Protein AF-A0A7U9T0V7-F1 (afdb_monomer)

Foldseek 3Di:
DDDQDEDPDLVVLVVLLVVLVVCLVPPPDPVVNVVSVVNNVVSVCVNVVND

Solvent-accessible surface area (backbone atoms only — not comparable to full-atom values): 3086 Å² total; per-residue (Å²): 133,86,82,77,82,76,63,87,48,66,68,58,40,51,52,50,45,53,50,41,54,51,46,51,71,72,51,85,48,70,68,60,33,53,53,40,53,55,44,40,53,53,51,52,29,47,75,73,70,73,101

Structure (mmCIF, N/CA/C/O backbone):
data_AF-A0A7U9T0V7-F1
#
_entry.id   AF-A0A7U9T0V7-F1
#
loop_
_atom_site.group_PDB
_atom_site.id
_atom_site.type_symbol
_atom_site.label_atom_id
_atom_site.label_alt_id
_atom_site.label_comp_id
_atom_site.label_asym_id
_atom_site.label_entity_id
_atom_site.label_seq_id
_atom_site.pdbx_PDB_ins_code
_atom_site.Cartn_x
_atom_site.Cartn_y
_atom_site.Cartn_z
_atom_site.occupancy
_atom_site.B_iso_or_equiv
_atom_site.auth_seq_id
_atom_site.auth_comp_id
_atom_site.auth_asym_id
_atom_site.auth_atom_id
_atom_site.pdbx_PDB_model_num
ATOM 1 N N . MET A 1 1 ? -1.563 15.841 -10.256 1.00 60.84 1 MET A N 1
ATOM 2 C CA . MET A 1 1 ? -1.413 14.922 -9.107 1.00 60.84 1 MET A CA 1
ATOM 3 C C . MET A 1 1 ? -2.773 14.325 -8.804 1.00 60.84 1 MET A C 1
ATOM 5 O O . MET A 1 1 ? -3.732 15.082 -8.696 1.00 60.84 1 MET A O 1
ATOM 9 N N . LEU A 1 2 ? -2.875 12.997 -8.751 1.00 76.62 2 LEU A N 1
ATOM 10 C CA . LEU A 1 2 ? -4.124 12.314 -8.411 1.00 76.62 2 LEU A CA 1
ATOM 11 C C . LEU A 1 2 ? -4.474 12.579 -6.941 1.00 76.62 2 LEU A C 1
ATOM 13 O O . LEU A 1 2 ? -3.589 12.622 -6.087 1.00 76.62 2 LEU A O 1
ATOM 17 N N . LYS A 1 3 ? -5.760 12.779 -6.648 1.00 82.56 3 LYS A N 1
ATOM 18 C CA . LYS A 1 3 ? -6.249 12.944 -5.277 1.00 82.56 3 LYS A CA 1
ATOM 19 C C . LYS A 1 3 ? -6.501 11.562 -4.682 1.00 82.56 3 LYS A C 1
ATOM 21 O O . LYS A 1 3 ? -7.294 10.802 -5.229 1.00 82.56 3 LYS A O 1
ATOM 26 N N . VAL A 1 4 ? -5.842 11.255 -3.568 1.00 86.38 4 VAL A N 1
ATOM 27 C CA . VAL A 1 4 ? -6.065 10.007 -2.829 1.00 86.38 4 VAL A CA 1
ATOM 28 C C . VAL A 1 4 ? -7.388 10.127 -2.080 1.00 86.38 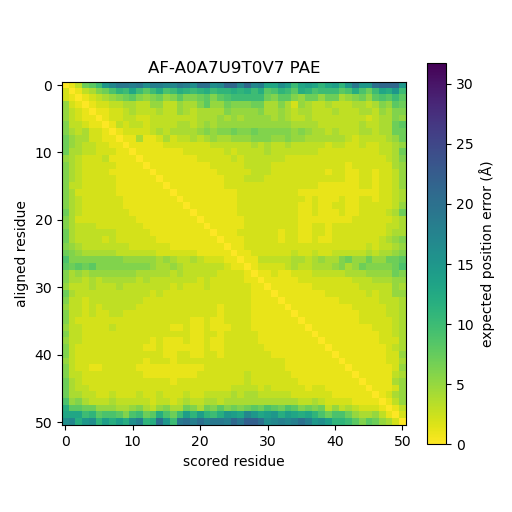4 VAL A C 1
ATOM 30 O O . VAL A 1 4 ? -7.568 11.033 -1.265 1.00 86.38 4 VAL A O 1
ATOM 33 N N . GLU A 1 5 ? -8.330 9.239 -2.377 1.00 88.69 5 GLU A N 1
ATOM 34 C CA . GLU A 1 5 ? -9.567 9.122 -1.612 1.00 88.69 5 GLU A CA 1
ATOM 35 C C . GLU A 1 5 ? -9.325 8.218 -0.405 1.00 8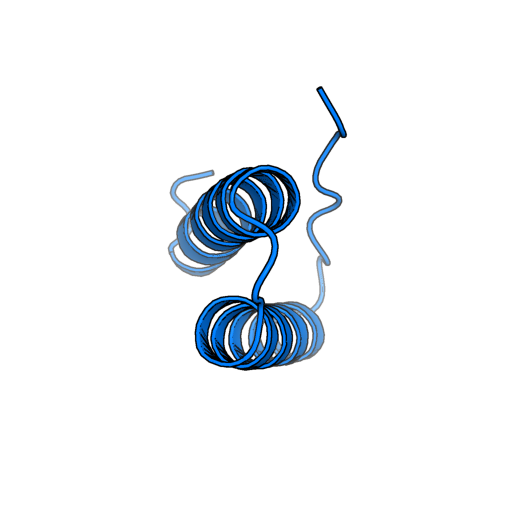8.69 5 GLU A C 1
ATOM 37 O O . GLU A 1 5 ? -8.852 7.094 -0.550 1.00 88.69 5 GLU A O 1
ATOM 42 N N . ILE A 1 6 ? -9.641 8.718 0.788 1.00 89.62 6 ILE A N 1
ATOM 43 C CA . ILE A 1 6 ? -9.413 8.003 2.043 1.00 89.62 6 ILE A CA 1
ATOM 44 C C . ILE A 1 6 ? -10.733 7.359 2.483 1.00 89.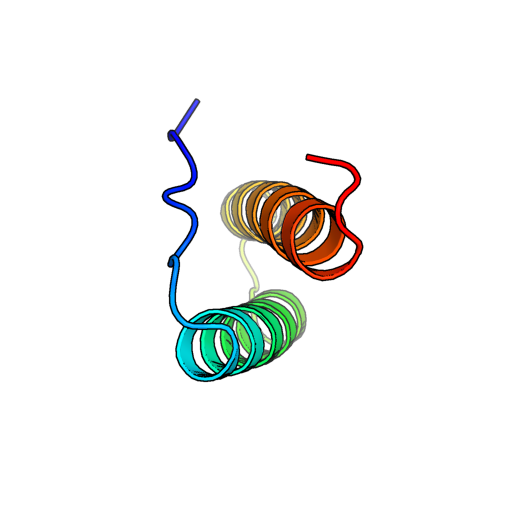62 6 ILE A C 1
ATOM 46 O O . ILE A 1 6 ? -11.681 8.081 2.815 1.00 89.62 6 ILE A O 1
ATOM 50 N N . PRO A 1 7 ? -10.831 6.017 2.519 1.00 90.00 7 PRO A N 1
ATOM 51 C CA . PRO A 1 7 ? -12.014 5.351 3.041 1.00 90.00 7 PRO A CA 1
ATOM 52 C C . PRO A 1 7 ? -12.239 5.688 4.515 1.00 90.00 7 PRO A C 1
ATOM 54 O O . PRO A 1 7 ? -11.324 5.624 5.331 1.00 90.00 7 PRO A O 1
ATOM 57 N N . LYS A 1 8 ? -13.496 5.957 4.882 1.00 89.12 8 LYS A N 1
ATOM 58 C CA . LYS A 1 8 ? -13.900 6.130 6.292 1.00 89.12 8 LYS A CA 1
ATOM 59 C C . LYS A 1 8 ? -13.911 4.813 7.073 1.00 89.12 8 LYS A C 1
ATOM 61 O O . LYS A 1 8 ? -13.804 4.806 8.295 1.00 89.12 8 LYS A O 1
ATOM 66 N N . ASP A 1 9 ? -14.080 3.699 6.367 1.00 94.44 9 ASP A N 1
ATOM 67 C CA . ASP A 1 9 ? -14.063 2.360 6.945 1.00 94.44 9 ASP A CA 1
ATOM 68 C C . ASP A 1 9 ? -12.614 1.896 7.131 1.00 94.44 9 ASP A C 1
ATOM 70 O O . ASP A 1 9 ? -11.877 1.704 6.162 1.00 94.44 9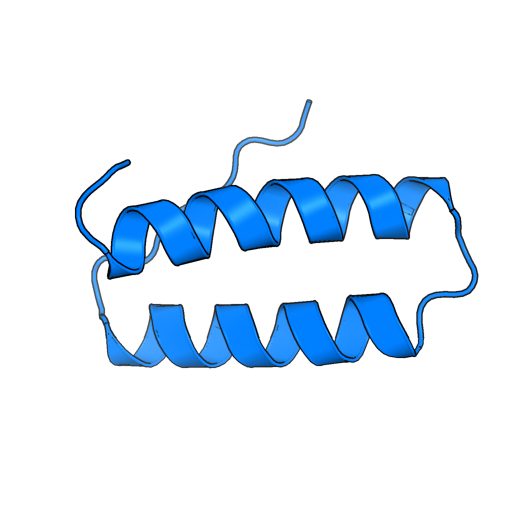 ASP A O 1
ATOM 74 N N . ARG A 1 10 ? -12.219 1.676 8.390 1.00 92.25 10 ARG A N 1
ATOM 75 C CA . ARG A 1 10 ? -10.872 1.218 8.756 1.00 92.25 10 ARG A CA 1
ATOM 76 C C . ARG A 1 10 ? -10.494 -0.129 8.144 1.00 92.25 10 ARG A C 1
ATOM 78 O O . ARG A 1 10 ? -9.316 -0.346 7.874 1.00 92.25 10 ARG A O 1
ATOM 85 N N . ASN A 1 11 ? -11.447 -1.031 7.920 1.00 95.06 11 ASN A N 1
ATOM 86 C CA . ASN A 1 11 ? -11.157 -2.316 7.288 1.00 95.06 11 ASN A CA 1
ATOM 87 C C . ASN A 1 11 ? -10.860 -2.130 5.799 1.00 95.06 11 ASN A C 1
ATOM 89 O O . ASN A 1 11 ? -9.890 -2.697 5.301 1.00 95.06 11 ASN A O 1
ATOM 93 N N . LYS A 1 12 ? -11.626 -1.272 5.113 1.00 94.62 12 LYS A N 1
ATOM 94 C CA . LYS A 1 12 ? -11.342 -0.903 3.717 1.00 94.62 12 LYS A CA 1
ATOM 95 C C . LYS A 1 12 ? -10.005 -0.180 3.587 1.00 94.62 12 LYS A C 1
ATOM 97 O O . LYS A 1 12 ? -9.245 -0.481 2.675 1.00 94.62 12 LYS A O 1
ATOM 102 N N . LEU A 1 13 ? -9.696 0.717 4.524 1.00 94.81 13 LEU A N 1
ATOM 103 C CA . LEU A 1 13 ? -8.414 1.415 4.569 1.00 94.81 13 LEU A CA 1
ATOM 104 C C . LEU A 1 13 ? -7.241 0.428 4.691 1.00 94.81 13 LEU A C 1
ATOM 106 O O . LEU A 1 13 ? -6.303 0.496 3.904 1.00 94.81 13 LEU A O 1
ATOM 110 N N . LYS A 1 14 ? -7.326 -0.548 5.607 1.00 96.25 14 LYS A N 1
ATOM 111 C CA . LYS A 1 14 ? -6.320 -1.618 5.733 1.00 96.25 14 LYS A CA 1
ATOM 112 C C . LYS A 1 14 ? -6.175 -2.443 4.454 1.00 96.25 14 LYS A C 1
ATOM 114 O O . LYS A 1 14 ? -5.056 -2.699 4.026 1.00 96.25 14 LYS A O 1
ATOM 119 N N . GLN A 1 15 ? -7.288 -2.843 3.838 1.00 96.69 15 GLN A N 1
ATOM 120 C CA . GLN A 1 15 ? -7.263 -3.615 2.591 1.00 96.69 15 GLN A CA 1
ATOM 121 C C . GLN A 1 15 ? -6.577 -2.847 1.455 1.00 96.69 15 GLN A C 1
ATOM 123 O O . GLN A 1 15 ? -5.795 -3.431 0.711 1.00 96.69 15 GLN A O 1
ATOM 128 N N . GLN A 1 16 ? -6.826 -1.541 1.342 1.00 96.06 16 GLN A N 1
ATOM 129 C CA . GLN A 1 16 ? -6.179 -0.699 0.335 1.00 96.06 16 GLN A CA 1
ATOM 130 C C . GLN A 1 16 ? -4.683 -0.502 0.596 1.00 96.06 16 GLN A C 1
ATOM 132 O O . GLN A 1 16 ? -3.902 -0.527 -0.351 1.00 96.06 16 GLN A O 1
ATOM 137 N N . ILE A 1 17 ? -4.277 -0.352 1.860 1.00 96.69 17 ILE A N 1
ATOM 138 C CA . ILE A 1 17 ? -2.860 -0.285 2.251 1.00 96.69 17 ILE A CA 1
ATOM 139 C C . ILE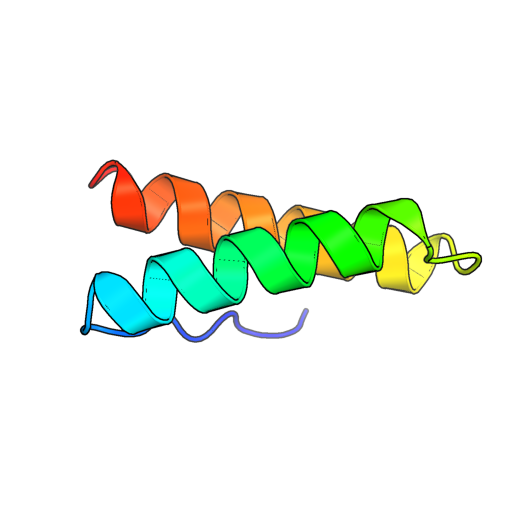 A 1 17 ? -2.130 -1.563 1.825 1.00 96.69 17 ILE A C 1
ATOM 141 O O . ILE A 1 17 ? -1.094 -1.488 1.168 1.00 96.69 17 ILE A O 1
ATOM 145 N N . GLU A 1 18 ? -2.683 -2.735 2.140 1.00 97.50 18 GLU A N 1
ATOM 146 C CA . GLU A 1 18 ? -2.069 -4.017 1.771 1.00 97.50 18 GLU A CA 1
ATOM 147 C C . GLU A 1 18 ? -2.045 -4.233 0.250 1.00 97.50 18 GLU A C 1
ATOM 149 O O . GLU A 1 18 ? -1.033 -4.679 -0.294 1.00 97.50 18 GLU A O 1
ATOM 154 N N . ALA A 1 19 ? -3.110 -3.845 -0.459 1.00 96.31 19 ALA A N 1
ATOM 155 C CA . ALA A 1 19 ? -3.142 -3.895 -1.919 1.00 96.31 19 ALA A CA 1
ATOM 156 C C . ALA A 1 19 ? -2.055 -3.007 -2.549 1.00 96.31 19 ALA A C 1
ATOM 158 O O . ALA A 1 19 ? -1.327 -3.469 -3.426 1.00 96.31 19 ALA A O 1
ATOM 159 N N . LEU A 1 20 ? -1.892 -1.769 -2.068 1.00 96.06 20 LEU A N 1
ATOM 160 C CA . LEU A 1 20 ? -0.858 -0.852 -2.559 1.00 96.06 20 LEU A CA 1
ATOM 161 C C . LEU A 1 20 ? 0.552 -1.364 -2.266 1.00 96.06 20 LEU A C 1
ATOM 163 O O . LEU A 1 20 ? 1.420 -1.261 -3.128 1.00 96.06 20 LEU A O 1
ATOM 167 N N . ARG A 1 21 ? 0.790 -1.953 -1.087 1.00 97.38 21 ARG A N 1
ATOM 168 C CA . ARG A 1 21 ? 2.080 -2.582 -0.754 1.00 97.38 21 ARG A CA 1
ATOM 169 C C . ARG A 1 21 ? 2.428 -3.700 -1.730 1.00 97.38 21 ARG A C 1
ATOM 171 O O . ARG A 1 21 ? 3.564 -3.764 -2.196 1.00 97.38 21 ARG A O 1
ATOM 178 N N . TYR A 1 22 ? 1.454 -4.546 -2.065 1.00 97.25 22 TYR A N 1
ATOM 179 C CA . TYR A 1 22 ? 1.646 -5.581 -3.075 1.00 97.25 22 TYR A CA 1
ATOM 180 C C . TYR A 1 22 ? 1.915 -4.980 -4.458 1.00 97.25 22 TYR A C 1
ATOM 182 O O . TYR A 1 22 ? 2.858 -5.406 -5.118 1.00 97.25 22 TYR A O 1
ATOM 190 N N . GLN A 1 23 ? 1.148 -3.966 -4.874 1.00 95.12 23 GLN A N 1
ATOM 191 C CA . GLN A 1 23 ? 1.360 -3.288 -6.155 1.00 95.12 23 GLN A CA 1
ATOM 192 C C . GLN A 1 23 ? 2.775 -2.714 -6.246 1.00 95.12 23 GLN A C 1
ATOM 194 O O . GLN A 1 23 ? 3.492 -3.079 -7.161 1.00 95.12 23 GLN A O 1
ATOM 199 N N . ILE A 1 24 ? 3.232 -1.949 -5.252 1.00 96.50 24 ILE A N 1
ATOM 200 C CA . ILE A 1 24 ? 4.593 -1.376 -5.200 1.00 96.50 24 ILE A CA 1
ATOM 201 C C . ILE A 1 24 ? 5.689 -2.448 -5.310 1.00 96.50 24 ILE A C 1
ATOM 203 O O . ILE A 1 24 ? 6.755 -2.181 -5.869 1.00 96.50 24 ILE A O 1
ATOM 207 N N . LEU A 1 25 ? 5.453 -3.640 -4.751 1.00 96.31 25 LEU A N 1
ATOM 208 C CA . LEU A 1 25 ? 6.404 -4.751 -4.796 1.00 96.31 25 LEU A CA 1
ATOM 209 C C . LEU A 1 25 ? 6.543 -5.342 -6.205 1.00 96.31 25 LEU A C 1
ATOM 211 O O . LEU A 1 25 ? 7.648 -5.720 -6.590 1.00 96.31 25 LEU A O 1
ATOM 215 N N . VAL A 1 26 ? 5.437 -5.457 -6.943 1.00 95.81 26 VAL A N 1
ATOM 216 C CA . VAL A 1 26 ? 5.406 -6.085 -8.277 1.00 95.81 26 VAL A CA 1
ATOM 217 C C . VAL A 1 26 ? 5.475 -5.078 -9.425 1.00 95.81 26 VAL A C 1
ATOM 219 O O . VAL A 1 26 ? 5.626 -5.486 -10.575 1.00 95.81 26 VAL A O 1
ATOM 222 N N . ASP A 1 27 ? 5.358 -3.784 -9.129 1.00 91.31 27 ASP A N 1
ATOM 223 C CA . ASP A 1 27 ? 5.351 -2.720 -10.123 1.00 91.31 27 ASP A CA 1
ATOM 224 C C . ASP A 1 27 ? 6.727 -2.557 -10.774 1.00 91.31 27 ASP A C 1
ATOM 226 O O . ASP A 1 27 ? 7.750 -2.357 -10.110 1.00 91.31 27 ASP A O 1
ATOM 230 N N . THR A 1 28 ? 6.742 -2.641 -12.099 1.00 94.00 28 THR A N 1
ATOM 231 C CA . THR A 1 28 ? 7.938 -2.458 -12.925 1.00 94.00 28 THR A CA 1
ATOM 232 C C . THR A 1 28 ? 8.055 -1.038 -13.475 1.00 94.00 28 THR A C 1
ATOM 234 O O . THR A 1 28 ? 9.099 -0.694 -14.029 1.00 94.00 28 THR A O 1
ATOM 237 N N . ASN A 1 29 ? 7.005 -0.219 -13.361 1.00 96.12 29 ASN A N 1
ATOM 238 C CA . ASN A 1 29 ? 7.000 1.168 -13.805 1.00 96.12 29 ASN A CA 1
ATOM 239 C C . ASN A 1 29 ? 7.363 2.096 -12.636 1.00 96.12 29 ASN A C 1
ATOM 241 O O . ASN A 1 29 ? 6.669 2.170 -11.625 1.00 96.12 29 ASN A O 1
ATOM 245 N N . GLU A 1 30 ? 8.457 2.845 -12.776 1.00 94.50 30 GLU A N 1
ATOM 246 C CA . GLU A 1 30 ? 8.903 3.770 -11.731 1.00 94.50 30 GLU A CA 1
ATOM 247 C C . GLU A 1 30 ? 7.920 4.918 -11.465 1.00 94.50 30 GLU A C 1
ATOM 249 O O . GLU A 1 30 ? 7.849 5.412 -10.337 1.00 94.50 30 GLU A O 1
ATOM 254 N N . GLU A 1 31 ? 7.188 5.378 -12.480 1.00 93.19 31 GLU A N 1
ATOM 255 C CA . GLU A 1 31 ? 6.209 6.454 -12.323 1.00 93.19 31 GLU A CA 1
ATOM 256 C C . GLU A 1 31 ? 4.994 5.975 -11.522 1.00 93.19 31 GLU A C 1
ATOM 258 O O . GLU A 1 31 ? 4.621 6.613 -10.532 1.00 93.19 31 GLU A O 1
ATOM 263 N N . ASP A 1 32 ? 4.446 4.816 -11.887 1.00 93.19 32 ASP A N 1
ATOM 264 C CA . ASP A 1 32 ? 3.319 4.196 -11.185 1.00 93.19 32 ASP A CA 1
ATOM 265 C C . ASP A 1 32 ? 3.705 3.860 -9.741 1.00 93.19 32 ASP A C 1
ATOM 267 O O . ASP A 1 32 ? 2.990 4.226 -8.800 1.00 93.19 32 ASP A O 1
ATOM 271 N N . LYS A 1 33 ? 4.917 3.335 -9.533 1.00 95.50 33 LYS A N 1
ATOM 272 C CA . LYS A 1 33 ? 5.457 3.071 -8.200 1.00 95.50 33 LYS A CA 1
ATOM 273 C C . LYS A 1 33 ? 5.496 4.328 -7.332 1.00 95.50 33 LYS A C 1
ATOM 275 O O . LYS A 1 33 ? 5.067 4.285 -6.179 1.00 95.50 33 LYS A O 1
ATOM 280 N N . ARG A 1 34 ? 5.935 5.475 -7.867 1.00 94.94 34 ARG A N 1
ATOM 281 C CA . ARG A 1 34 ? 5.935 6.753 -7.122 1.00 94.94 34 ARG A CA 1
ATOM 282 C C . ARG A 1 34 ? 4.521 7.209 -6.767 1.00 94.94 34 ARG A C 1
ATOM 284 O O . ARG A 1 34 ? 4.307 7.737 -5.670 1.00 94.94 34 ARG A O 1
ATOM 291 N N . ILE A 1 35 ? 3.560 7.015 -7.669 1.00 94.00 35 ILE A N 1
ATOM 292 C CA . ILE A 1 35 ? 2.148 7.329 -7.420 1.00 94.00 35 ILE A CA 1
ATOM 293 C C . ILE A 1 35 ? 1.601 6.426 -6.307 1.00 94.00 35 ILE A C 1
ATOM 295 O O . ILE A 1 35 ? 0.997 6.931 -5.356 1.00 94.00 35 ILE A O 1
ATOM 299 N N . HIS A 1 36 ? 1.860 5.120 -6.373 1.00 94.88 36 HIS A N 1
ATOM 300 C CA . HIS A 1 36 ? 1.436 4.152 -5.366 1.00 94.88 36 HIS A CA 1
ATOM 301 C C . HIS A 1 36 ? 2.071 4.413 -3.999 1.00 94.88 36 HIS A C 1
ATOM 303 O O . HIS A 1 36 ? 1.366 4.402 -2.993 1.00 94.88 36 HIS A O 1
ATOM 309 N N . GLU A 1 37 ? 3.364 4.732 -3.943 1.00 95.50 37 GLU A N 1
ATOM 310 C CA . GLU A 1 37 ? 4.050 5.108 -2.703 1.00 95.50 37 GLU A CA 1
ATOM 311 C C . GLU A 1 37 ? 3.473 6.391 -2.093 1.00 95.50 37 GLU A C 1
ATOM 313 O O . GLU A 1 37 ? 3.315 6.494 -0.875 1.00 95.50 37 GLU A O 1
ATOM 318 N N . SER A 1 38 ? 3.137 7.381 -2.926 1.00 95.00 38 SER A N 1
ATOM 319 C CA . SER A 1 38 ? 2.473 8.598 -2.457 1.00 95.00 38 SER A CA 1
ATOM 320 C C . SER A 1 38 ? 1.089 8.295 -1.885 1.00 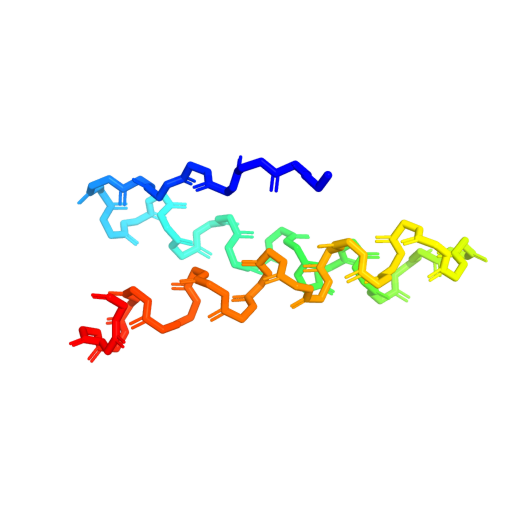95.00 38 SER A C 1
ATOM 322 O O . SER A 1 38 ? 0.744 8.828 -0.831 1.00 95.00 38 SER A O 1
ATOM 324 N N . ALA A 1 39 ? 0.313 7.440 -2.553 1.00 95.06 39 ALA A N 1
ATOM 325 C CA . ALA A 1 39 ? -0.999 7.021 -2.076 1.00 95.06 39 ALA A CA 1
ATOM 326 C C . ALA A 1 39 ? -0.904 6.241 -0.760 1.00 95.06 39 ALA A C 1
ATOM 328 O O . ALA A 1 39 ? -1.638 6.537 0.183 1.00 95.06 39 ALA A O 1
ATOM 329 N N . LEU A 1 40 ? 0.047 5.308 -0.669 1.00 96.62 40 LEU A N 1
ATOM 330 C CA . LEU A 1 40 ? 0.293 4.500 0.520 1.00 96.62 40 LEU A CA 1
ATOM 331 C C . LEU A 1 40 ? 0.572 5.386 1.740 1.00 96.62 40 LEU A C 1
ATOM 333 O O . LEU A 1 40 ? -0.088 5.225 2.764 1.00 96.62 40 LEU A O 1
ATOM 337 N N . ARG A 1 41 ? 1.458 6.384 1.603 1.00 95.62 41 ARG A N 1
ATOM 338 C CA . ARG A 1 41 ? 1.767 7.336 2.684 1.00 95.62 41 ARG A CA 1
ATOM 339 C C . ARG A 1 41 ? 0.528 8.080 3.185 1.00 95.62 41 ARG A C 1
ATOM 341 O O . ARG A 1 41 ? 0.363 8.243 4.392 1.00 95.62 41 ARG A O 1
ATOM 348 N N . SER A 1 42 ? -0.351 8.520 2.284 1.00 94.38 42 SER A N 1
ATOM 349 C CA . SER A 1 42 ? -1.595 9.200 2.669 1.00 94.38 42 SER A CA 1
ATOM 350 C C . SER A 1 42 ? -2.553 8.278 3.429 1.00 94.38 42 SER A C 1
ATOM 352 O O . SER A 1 42 ? -3.151 8.697 4.421 1.00 94.38 42 SER A O 1
ATOM 354 N N . LEU A 1 43 ? -2.687 7.022 2.996 1.00 95.00 43 LEU A N 1
ATOM 355 C CA . LEU A 1 43 ? -3.552 6.051 3.667 1.00 95.00 43 LEU A CA 1
ATOM 356 C C . LEU A 1 43 ? -2.995 5.628 5.037 1.00 95.00 43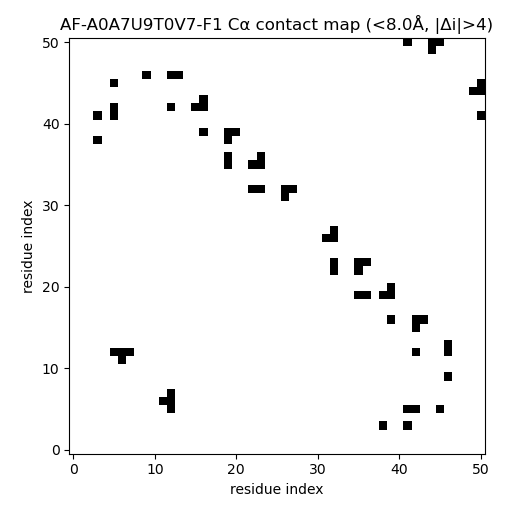 LEU A C 1
ATOM 358 O O . LEU A 1 43 ? -3.759 5.522 5.997 1.00 95.00 43 LEU A O 1
ATOM 362 N N . GLU A 1 44 ? -1.679 5.439 5.158 1.00 95.12 44 GLU A N 1
ATOM 363 C CA . GLU A 1 44 ? -1.016 5.134 6.433 1.00 95.12 44 GLU A CA 1
ATOM 364 C C . GLU A 1 44 ? -1.153 6.295 7.427 1.00 95.12 44 GLU A C 1
ATOM 366 O O . GLU A 1 44 ? -1.558 6.075 8.571 1.00 95.12 44 GLU A O 1
ATOM 371 N N . ALA A 1 45 ? -0.938 7.539 6.981 1.00 94.25 45 ALA A N 1
ATOM 372 C CA . ALA A 1 45 ? -1.156 8.723 7.811 1.00 94.25 45 ALA A CA 1
ATOM 373 C C . ALA A 1 45 ? -2.603 8.801 8.325 1.00 94.25 45 ALA A C 1
ATOM 375 O O . ALA A 1 45 ? -2.825 9.070 9.506 1.00 94.25 45 ALA A O 1
ATOM 376 N N . ALA A 1 46 ? -3.594 8.500 7.482 1.00 92.75 46 ALA A N 1
ATOM 377 C CA . ALA A 1 46 ? -4.992 8.478 7.905 1.00 92.75 46 ALA A CA 1
ATOM 378 C C . ALA A 1 46 ? -5.298 7.357 8.902 1.00 92.75 46 ALA A C 1
ATOM 380 O O . ALA A 1 46 ? -6.077 7.557 9.836 1.00 92.75 46 ALA A O 1
ATOM 381 N N . MET A 1 47 ? -4.665 6.192 8.75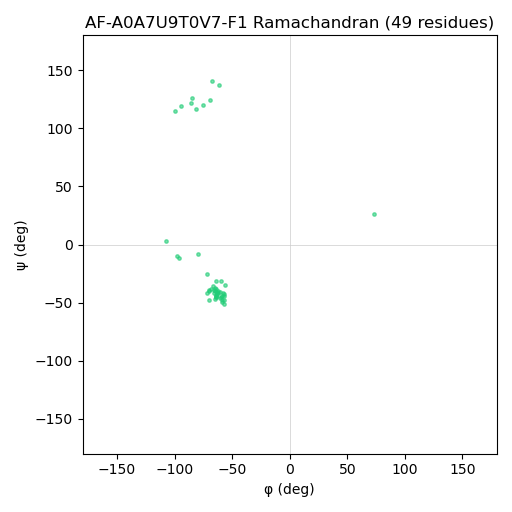0 1.00 92.50 47 MET A N 1
ATOM 382 C CA . MET A 1 47 ? -4.821 5.079 9.685 1.00 92.50 47 MET A CA 1
ATOM 383 C C . MET A 1 47 ? -4.271 5.429 11.077 1.00 92.50 47 MET A C 1
ATOM 385 O O . MET A 1 47 ? -4.880 5.069 12.091 1.00 92.50 47 MET A O 1
ATOM 389 N N . GLU A 1 48 ? -3.160 6.168 11.114 1.00 92.25 48 GLU A N 1
ATOM 390 C CA . GLU A 1 48 ? -2.518 6.675 12.331 1.00 92.25 48 GLU A CA 1
ATOM 391 C C . GLU A 1 48 ? -3.184 7.936 12.909 1.00 92.25 48 GLU A C 1
ATOM 393 O O . GLU A 1 48 ? -2.833 8.355 14.012 1.00 92.25 48 GLU A O 1
A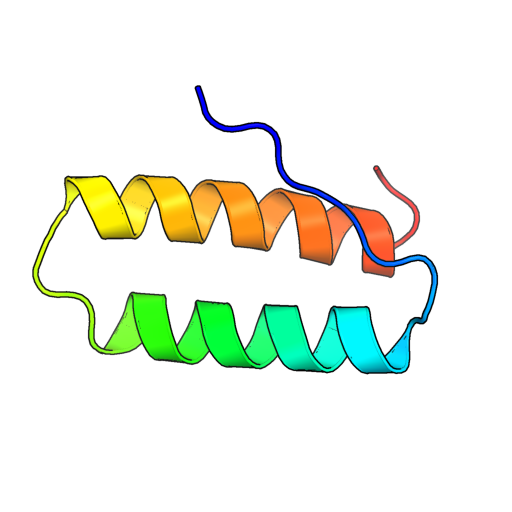TOM 398 N N . GLY A 1 49 ? -4.147 8.539 12.201 1.00 86.19 49 GLY A N 1
ATOM 399 C CA . GLY A 1 49 ? -4.798 9.788 12.615 1.00 86.19 49 GLY A CA 1
ATOM 400 C C . GLY A 1 49 ? -3.918 11.034 12.457 1.00 86.19 49 GLY A C 1
ATOM 401 O O . GLY A 1 49 ? -4.086 11.998 13.197 1.00 86.19 49 GLY A O 1
ATOM 402 N N . LYS A 1 50 ? -2.963 10.999 11.522 1.00 74.38 50 LYS A N 1
ATOM 403 C CA . LYS A 1 50 ? -2.002 12.070 11.206 1.00 74.38 50 LYS A CA 1
ATOM 404 C C . LYS A 1 50 ? -2.287 12.779 9.872 1.00 74.38 50 LYS A C 1
ATOM 406 O O . LYS A 1 50 ? -1.468 13.595 9.452 1.00 74.38 50 LYS A O 1
ATOM 411 N N . ALA A 1 51 ? -3.377 12.417 9.191 1.00 60.41 51 ALA A N 1
ATOM 412 C CA . ALA A 1 51 ? -3.782 12.964 7.892 1.00 60.41 51 ALA A CA 1
ATOM 413 C C . ALA A 1 51 ? -4.710 14.175 8.015 1.00 60.41 51 ALA A C 1
ATOM 415 O O . ALA A 1 51 ? -5.544 14.184 8.949 1.00 60.41 51 ALA A O 1
#

Radius of gyration: 10.75 Å; Cα contacts (8 Å, |Δi|>4): 34; chains: 1; bounding box: 23×21×26 Å

Secondary structure (DSSP, 8-state):
-PPPP--SSHHHHHHHHHHHHHHHHH---HHHHHHHHHHHHHHHHHHHT--

Sequence (51 aa):
MLKVEIPKDRNKLKQQIEALRYQILVDTNEEDKRIHESALRSLEAAMEGKA

Mean predicted aligned error: 3.3 Å

pLDDT: mean 91.87, std 7.86, range [60.41, 97.5]

Nearest PDB structures (foldseek):
  8bqs-assembly1_De  TM=8.364E-01  e=1.260E+00  Tetrahymena thermophila SB210
  5l8g-assembly1_E  TM=9.297E-01  e=3.972E+00  Rhodospirillum rubrum
  5l8g-assembly3_X  TM=9.260E-01  e=4.512E+00  Rhodospirillum rubrum
  5l89-assembly3_Z  TM=9.189E-01  e=5.464E+00  Rhodospirillum rubrum
  6sv1-assembly2_N  TM=9.259E-01  e=5.464E+00  Rhodospirillum rubrum